Protein AF-Q7RJT9-F1 (afdb_monomer_lite)

InterPro domains:
  IPR000884 Thrombospondin type-1 (TSP1) repeat [PF00090] (70-114)
  IPR000884 Thrombospondin type-1 (TSP1) repeat [PS50092] (70-115)
  IPR000884 Thrombospondin type-1 (TSP1) repeat [SM00209] (67-115)
  IPR003067 Plasmodium circumsporozoite protein [PR01303] (55-73)
  IPR003067 Plasmodium circumsporozoite protein [PR01303] (74-91)
  IPR003067 Plasmodium circumsporozoite protein [PR01303] (99-117)
  IPR003067 Plasmodium circumsporozoite protein [PR01303] (118-137)
  IPR036383 Thrombospondin type-1 repeat superfamily [G3DSA:2.20.100.10] (46-121)
  IPR036383 Thrombospondin type-1 repeat superfamily [SSF82895] (70-114)

Organism: Plasmodium yoelii yoelii (NCBI:txid73239)

Radius of gyration: 24.34 Å; chains: 1; bounding box: 61×80×47 Å

Sequence (137 aa):
PPQQPPQQPPQQPPQQPPQQPPQQPPQQPRPQPDGNNNNNNNNGNNNEDSYVPSAEQILEFVKQISSQLTEEWSQCSVTCGSGVRVRKRKNVNKQPENLTLEDIDTEICKMDKCSSIFNIVSNSLGFVILLVLVFFN

Structure (mmCIF, N/CA/C/O backbone):
data_AF-Q7RJT9-F1
#
_entry.id   AF-Q7RJT9-F1
#
loop_
_atom_site.group_PDB
_atom_site.id
_atom_site.type_symbol
_atom_site.label_atom_id
_atom_site.label_alt_id
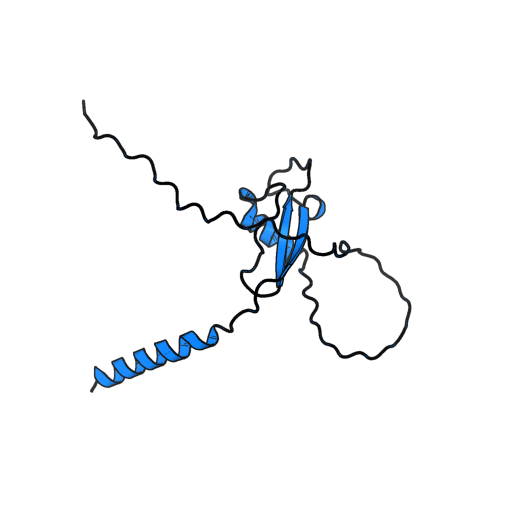_atom_site.label_comp_id
_atom_site.label_asym_id
_atom_site.label_entity_id
_atom_site.label_seq_id
_atom_site.pdbx_PDB_ins_code
_atom_site.Cartn_x
_atom_site.Cartn_y
_atom_site.Cartn_z
_atom_site.occupancy
_atom_site.B_iso_or_equiv
_atom_site.auth_seq_id
_atom_site.auth_comp_id
_atom_site.auth_asym_id
_atom_site.auth_atom_id
_atom_site.pdbx_PDB_model_num
ATOM 1 N N . PRO A 1 1 ? 10.431 45.896 24.306 1.00 40.84 1 PRO A N 1
ATOM 2 C CA . PRO A 1 1 ? 9.999 44.584 23.763 1.00 40.84 1 PRO A CA 1
ATOM 3 C C . PRO A 1 1 ? 9.540 44.733 22.300 1.00 40.84 1 PRO A C 1
ATOM 5 O O . PRO A 1 1 ? 9.265 45.854 21.885 1.00 40.84 1 PRO A O 1
ATOM 8 N N . PRO A 1 2 ? 9.567 43.643 21.523 1.00 50.50 2 PRO A N 1
ATOM 9 C CA . PRO A 1 2 ? 9.827 43.618 20.082 1.00 50.50 2 PRO A CA 1
ATOM 10 C C . PRO A 1 2 ? 8.575 43.890 19.237 1.00 50.50 2 PRO A C 1
ATOM 12 O O . PRO A 1 2 ? 7.457 43.750 19.720 1.00 50.50 2 PRO A O 1
ATOM 15 N N . GLN A 1 3 ? 8.758 44.173 17.947 1.00 42.25 3 GLN A N 1
ATOM 16 C CA . GLN A 1 3 ? 7.764 43.806 16.937 1.00 42.25 3 GLN A CA 1
ATOM 17 C C . GLN A 1 3 ? 8.440 42.834 15.971 1.00 42.25 3 GLN A C 1
ATOM 19 O O . GLN A 1 3 ? 9.263 43.226 15.148 1.00 42.25 3 GLN A O 1
ATOM 24 N N . GLN A 1 4 ? 8.168 41.539 16.154 1.00 53.06 4 GLN A N 1
ATOM 25 C CA . GLN A 1 4 ? 8.518 40.521 15.168 1.00 53.06 4 GLN A CA 1
ATOM 26 C C . GLN A 1 4 ? 7.595 40.677 13.949 1.00 53.06 4 GLN A C 1
ATOM 28 O O . GLN A 1 4 ? 6.399 40.919 14.132 1.00 53.06 4 GLN A O 1
ATOM 33 N N . PRO A 1 5 ? 8.115 40.537 12.720 1.00 55.78 5 PRO A N 1
ATOM 34 C CA . PRO A 1 5 ? 7.283 40.541 11.526 1.00 55.78 5 PRO A CA 1
ATOM 35 C C . PRO A 1 5 ? 6.344 39.319 11.507 1.00 55.78 5 PRO A C 1
ATOM 37 O O . PRO A 1 5 ? 6.685 38.270 12.065 1.00 55.78 5 PRO A O 1
ATOM 40 N N . PRO A 1 6 ? 5.162 39.438 10.876 1.00 51.16 6 PRO A N 1
ATOM 41 C CA . PRO A 1 6 ? 4.176 38.366 10.836 1.00 51.16 6 PRO A CA 1
ATOM 42 C C . PRO A 1 6 ? 4.742 37.144 10.102 1.00 51.16 6 PRO A C 1
ATOM 44 O O . PRO A 1 6 ? 5.173 37.236 8.953 1.00 51.16 6 PRO A O 1
ATOM 47 N N . GLN A 1 7 ? 4.750 35.995 10.779 1.00 46.94 7 GLN A N 1
ATOM 48 C CA . GLN A 1 7 ? 5.127 34.716 10.182 1.00 46.94 7 GLN A CA 1
ATOM 49 C C . GLN A 1 7 ? 4.046 34.288 9.182 1.00 46.94 7 GLN A C 1
ATOM 51 O O . GLN A 1 7 ? 2.859 34.277 9.508 1.00 46.94 7 GLN A O 1
ATOM 56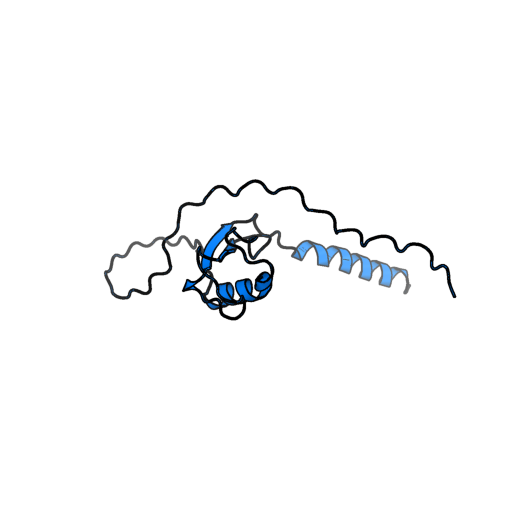 N N . GLN A 1 8 ? 4.451 33.951 7.956 1.00 47.84 8 GLN A N 1
ATOM 57 C CA . GLN A 1 8 ? 3.548 33.379 6.960 1.00 47.84 8 GLN A CA 1
ATOM 58 C C . GLN A 1 8 ? 3.088 31.980 7.409 1.00 47.84 8 GLN A C 1
ATOM 60 O O . GLN A 1 8 ? 3.904 31.217 7.933 1.00 47.84 8 GLN A O 1
ATOM 65 N N . PRO A 1 9 ? 1.809 31.618 7.207 1.00 45.69 9 PRO A N 1
ATOM 66 C CA . PRO A 1 9 ? 1.327 30.281 7.520 1.00 45.69 9 PRO A CA 1
ATOM 67 C C . PRO A 1 9 ? 2.024 29.233 6.632 1.00 45.69 9 PRO A C 1
ATOM 69 O O . PRO A 1 9 ? 2.336 29.523 5.473 1.00 45.69 9 PRO A O 1
ATOM 72 N N . PRO A 1 10 ? 2.274 28.018 7.151 1.00 41.88 10 PRO A N 1
ATOM 73 C CA . PRO A 1 10 ? 2.915 26.955 6.387 1.00 41.88 10 PRO A CA 1
ATOM 74 C C . PRO A 1 10 ? 2.071 26.615 5.153 1.00 41.88 10 PRO A C 1
ATOM 76 O O . PRO A 1 10 ? 0.886 26.302 5.261 1.00 41.88 10 PRO A O 1
ATOM 79 N N . GLN A 1 11 ? 2.685 26.706 3.972 1.00 43.00 11 GLN A N 1
ATOM 80 C CA . GLN A 1 11 ? 2.046 26.335 2.714 1.00 43.00 11 GLN A CA 1
ATOM 81 C C . GLN A 1 11 ? 1.746 24.833 2.735 1.00 43.00 11 GLN A C 1
ATOM 83 O O . GLN A 1 11 ? 2.646 24.016 2.935 1.00 43.00 11 GLN A O 1
ATOM 88 N N . GLN A 1 12 ? 0.476 24.467 2.560 1.00 41.56 12 GLN A N 1
ATOM 89 C CA . GLN A 1 12 ? 0.091 23.068 2.410 1.00 41.56 12 GLN A CA 1
ATOM 90 C C . GLN A 1 12 ? 0.682 22.513 1.103 1.00 41.56 12 GLN A C 1
ATOM 92 O O . GLN A 1 12 ? 0.640 23.207 0.082 1.00 41.56 12 GLN A O 1
ATOM 97 N N . PRO A 1 13 ? 1.230 21.284 1.107 1.00 40.41 13 PRO A N 1
ATOM 98 C CA . PRO A 1 13 ? 1.717 20.657 -0.111 1.00 40.41 13 PRO A CA 1
ATOM 99 C C . PRO A 1 13 ? 0.579 20.521 -1.139 1.00 40.41 13 PRO A C 1
ATOM 101 O O . PRO A 1 13 ? -0.584 20.375 -0.750 1.00 40.41 13 PRO A O 1
ATOM 104 N N . PRO A 1 14 ? 0.891 20.593 -2.446 1.00 39.38 14 PRO A N 1
ATOM 105 C CA . PRO A 1 14 ? -0.113 20.588 -3.500 1.00 39.38 14 PRO A CA 1
ATOM 106 C C . PRO A 1 14 ? -0.986 19.335 -3.401 1.00 39.38 14 PRO A C 1
ATOM 108 O O . PRO A 1 14 ? -0.491 18.208 -3.449 1.00 39.38 14 PRO A O 1
ATOM 111 N N . GLN A 1 15 ? -2.293 19.547 -3.244 1.00 40.84 15 GLN A N 1
ATOM 112 C CA . GLN A 1 15 ? -3.284 18.479 -3.238 1.00 40.84 15 GLN A CA 1
ATOM 113 C C . GLN A 1 15 ? -3.281 17.811 -4.617 1.00 40.84 15 GLN A C 1
ATOM 115 O O . GLN A 1 15 ? -3.438 18.481 -5.639 1.00 40.84 15 GLN A O 1
ATOM 120 N N . GLN A 1 16 ? -3.053 16.496 -4.652 1.00 42.44 16 GLN A N 1
ATOM 121 C CA . GLN A 1 16 ? -3.143 15.724 -5.888 1.00 42.44 16 GLN A CA 1
ATOM 122 C C . GLN A 1 16 ? -4.577 15.792 -6.447 1.00 42.44 16 GLN A C 1
ATOM 124 O O . GLN A 1 16 ? -5.526 15.883 -5.663 1.00 42.44 16 GLN A O 1
ATOM 129 N N . PRO A 1 17 ? -4.759 15.748 -7.783 1.00 36.06 17 PRO A N 1
ATOM 130 C CA . PRO A 1 17 ? -6.083 15.789 -8.395 1.00 36.06 17 PRO A CA 1
ATOM 131 C C . PRO A 1 17 ? -6.988 14.677 -7.842 1.00 36.06 17 PRO A C 1
ATOM 133 O O . PRO A 1 17 ? -6.481 13.589 -7.549 1.00 36.06 17 PRO A O 1
ATOM 136 N N . PRO A 1 18 ? -8.312 14.902 -7.742 1.00 37.81 18 PRO A N 1
ATOM 137 C CA . PRO A 1 18 ? -9.239 13.867 -7.310 1.00 37.81 18 PRO A CA 1
ATOM 138 C C . PRO A 1 18 ? -9.148 12.674 -8.267 1.00 37.81 18 PRO A C 1
ATOM 140 O O . PRO A 1 18 ? -9.504 12.775 -9.442 1.00 37.81 18 PRO A O 1
ATOM 143 N N . GLN A 1 19 ? -8.632 11.548 -7.775 1.00 41.56 19 GLN A N 1
ATOM 144 C CA . GLN A 1 19 ? -8.628 10.296 -8.522 1.00 41.56 19 GLN A CA 1
ATOM 145 C C . GLN A 1 19 ? -10.073 9.794 -8.626 1.00 41.56 19 GLN A C 1
ATOM 147 O O . GLN A 1 19 ? -10.828 9.842 -7.655 1.00 41.56 19 GLN A O 1
ATOM 152 N N . GLN A 1 20 ? -10.475 9.359 -9.822 1.00 38.69 20 GLN A N 1
ATOM 153 C CA . GLN A 1 20 ? -11.818 8.836 -10.073 1.00 38.69 20 GLN A CA 1
ATOM 154 C C . GLN A 1 20 ? -12.140 7.680 -9.107 1.00 38.69 20 GLN A C 1
ATOM 156 O O . GLN A 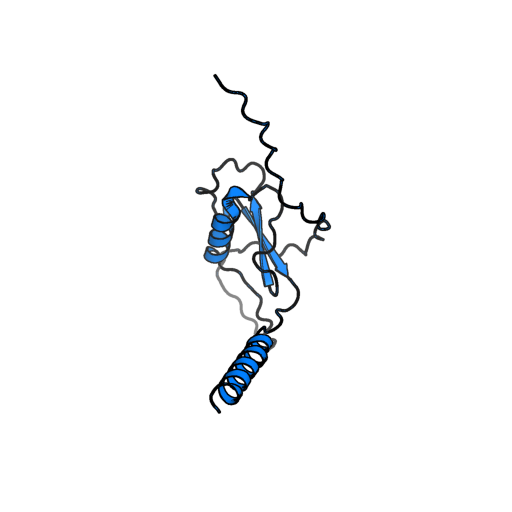1 20 ? -11.244 6.886 -8.805 1.00 38.69 20 GLN A O 1
ATOM 161 N N . PRO A 1 21 ? -13.397 7.546 -8.637 1.00 39.62 21 PRO A N 1
ATOM 162 C CA . PRO A 1 21 ? -13.786 6.438 -7.773 1.00 39.62 21 PRO A CA 1
ATOM 163 C C . PRO A 1 21 ? -13.466 5.112 -8.482 1.00 39.62 21 PRO A C 1
ATOM 165 O O . PRO A 1 21 ? -13.902 4.917 -9.622 1.00 39.62 21 PRO A O 1
ATOM 168 N N . PRO A 1 22 ? -12.696 4.203 -7.858 1.00 45.91 22 PRO A N 1
ATOM 169 C CA . PRO A 1 22 ? -12.321 2.957 -8.503 1.00 45.91 22 PRO A CA 1
ATOM 170 C C . PRO A 1 22 ? -13.569 2.132 -8.818 1.00 45.91 22 PRO A C 1
ATOM 172 O O . PRO A 1 22 ? -14.367 1.845 -7.925 1.00 45.91 22 PRO A O 1
ATOM 175 N N . GLN A 1 23 ? -13.726 1.724 -10.078 1.00 40.81 23 GLN A N 1
ATOM 176 C CA . GLN A 1 23 ? -14.704 0.703 -10.448 1.00 40.81 23 GLN A CA 1
ATOM 177 C C . GLN A 1 23 ? -14.444 -0.545 -9.591 1.00 40.81 23 GLN A C 1
ATOM 179 O O . GLN A 1 23 ? -13.297 -0.978 -9.461 1.00 40.81 23 GLN A O 1
ATOM 184 N N . GLN A 1 24 ? -15.487 -1.077 -8.948 1.00 40.16 24 GLN A N 1
ATOM 185 C CA . GLN A 1 24 ? -15.382 -2.272 -8.110 1.00 40.16 24 GLN A CA 1
ATOM 186 C C . GLN A 1 24 ? -14.966 -3.469 -8.980 1.00 40.16 24 GLN A C 1
ATOM 188 O O . GLN A 1 24 ? -15.709 -3.814 -9.903 1.00 40.16 24 GLN A O 1
ATOM 193 N N . PRO A 1 25 ? -13.817 -4.119 -8.718 1.00 45.09 25 PRO A N 1
ATOM 194 C CA . PRO A 1 25 ? -13.510 -5.401 -9.331 1.00 45.09 25 PRO A CA 1
ATOM 195 C C . PRO A 1 25 ? -14.486 -6.470 -8.809 1.00 45.09 25 PRO A C 1
ATOM 197 O O . PRO A 1 25 ? -15.040 -6.318 -7.715 1.00 45.09 25 PRO A O 1
ATOM 200 N N . PRO A 1 26 ? -14.701 -7.570 -9.551 1.00 40.94 26 PRO A N 1
ATOM 201 C CA . PRO A 1 26 ? -15.452 -8.712 -9.043 1.00 40.94 26 PRO A CA 1
ATOM 202 C C . PRO A 1 26 ? -14.849 -9.163 -7.708 1.00 40.94 26 PRO A C 1
ATOM 204 O O . PRO A 1 26 ? -13.643 -9.390 -7.630 1.00 40.94 26 PRO A O 1
ATOM 207 N N . GLN A 1 27 ? -15.675 -9.274 -6.663 1.00 39.66 27 GLN A N 1
ATOM 208 C CA . GLN A 1 27 ? -15.235 -9.744 -5.349 1.00 39.66 27 GLN A CA 1
ATOM 209 C C . GLN A 1 27 ? -14.605 -11.133 -5.501 1.00 39.66 27 GLN A C 1
ATOM 211 O O . GLN A 1 27 ? -15.314 -12.106 -5.759 1.00 39.66 27 GLN A O 1
ATOM 216 N N . GLN A 1 28 ? -13.281 -11.237 -5.366 1.00 48.53 28 GLN A N 1
ATOM 217 C CA . GLN A 1 28 ? -12.645 -12.541 -5.221 1.00 48.53 28 GLN A CA 1
ATOM 218 C C . GLN A 1 28 ? -12.872 -13.061 -3.793 1.00 48.53 28 GLN A C 1
ATOM 220 O O . GLN A 1 28 ? -12.903 -12.263 -2.849 1.00 48.53 28 GLN A O 1
ATOM 225 N N . PRO A 1 29 ? -13.078 -14.378 -3.617 1.00 41.94 29 PRO A N 1
ATOM 226 C CA . PRO A 1 29 ? -13.396 -14.955 -2.319 1.00 41.94 29 PRO A CA 1
ATOM 227 C C . PRO A 1 29 ? -12.289 -14.665 -1.301 1.00 41.94 29 PRO A C 1
ATOM 229 O O . PRO A 1 29 ? -11.104 -14.720 -1.624 1.00 41.94 29 PRO A O 1
ATOM 232 N N . ARG A 1 30 ? -12.689 -14.374 -0.057 1.00 49.41 30 ARG A N 1
ATOM 233 C CA . ARG A 1 30 ? -11.787 -14.315 1.104 1.00 49.41 30 ARG A CA 1
ATOM 234 C C . ARG A 1 30 ? -10.889 -15.564 1.145 1.00 49.41 30 ARG A C 1
ATOM 236 O O . ARG A 1 30 ? -11.382 -16.633 0.786 1.00 49.41 30 ARG A O 1
ATOM 243 N N . PRO A 1 31 ? -9.638 -15.476 1.640 1.00 46.03 31 PRO A N 1
ATOM 244 C CA . PRO A 1 31 ? -8.821 -16.662 1.868 1.00 46.03 31 PRO A CA 1
ATOM 245 C C . PRO A 1 31 ? -9.546 -17.567 2.872 1.00 46.03 31 PRO A C 1
ATOM 247 O 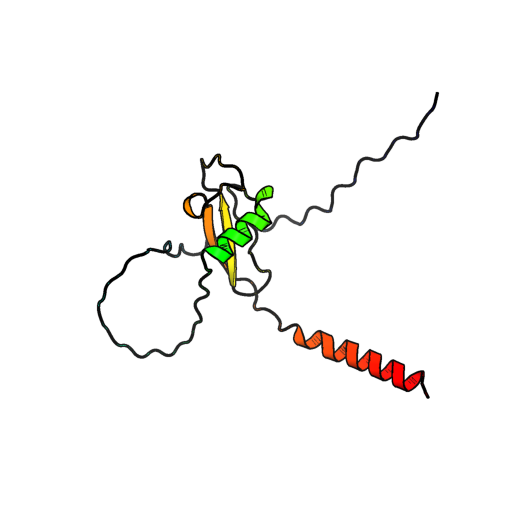O . PRO A 1 31 ? -9.681 -17.222 4.046 1.00 46.03 31 PRO A O 1
ATOM 250 N N . GLN A 1 32 ? -10.082 -18.686 2.392 1.00 39.50 32 GLN A N 1
ATOM 251 C CA . GLN A 1 32 ? -10.650 -19.743 3.219 1.00 39.50 32 GLN A CA 1
ATOM 252 C C . GLN A 1 32 ? -9.527 -20.708 3.600 1.00 39.50 32 GLN A C 1
ATOM 254 O O . GLN A 1 32 ? -8.837 -21.201 2.705 1.00 39.50 32 GLN A O 1
ATOM 259 N N . PRO A 1 33 ? -9.312 -20.987 4.895 1.00 61.78 33 PRO A N 1
ATOM 260 C CA . PRO A 1 33 ? -8.443 -22.069 5.302 1.00 61.78 33 PRO A CA 1
ATOM 261 C C . PRO A 1 33 ? -9.280 -23.347 5.311 1.00 61.78 33 PRO A C 1
ATOM 263 O O . PRO A 1 33 ? -9.850 -23.679 6.340 1.00 61.78 33 PRO A O 1
ATOM 266 N N . ASP A 1 34 ? -9.380 -24.061 4.191 1.00 42.25 34 ASP A N 1
ATOM 267 C CA . ASP A 1 34 ? -10.053 -25.363 4.191 1.00 42.25 34 ASP A CA 1
ATOM 268 C C . ASP A 1 34 ? -9.282 -26.407 3.387 1.00 42.25 34 ASP A C 1
ATOM 270 O O . ASP A 1 34 ? -8.995 -26.262 2.198 1.00 42.25 34 ASP A O 1
ATOM 274 N N . GLY A 1 35 ? -8.919 -27.472 4.099 1.00 46.50 35 GLY A N 1
ATOM 275 C CA . GLY A 1 35 ? -8.318 -28.667 3.546 1.00 46.50 35 GLY A CA 1
ATOM 276 C C . GLY A 1 35 ? -9.330 -29.629 2.920 1.00 46.50 35 GLY A C 1
ATOM 277 O O . GLY A 1 35 ? -10.529 -29.586 3.173 1.00 46.50 35 GLY A O 1
ATOM 278 N N . ASN A 1 36 ? -8.736 -30.596 2.218 1.00 43.88 36 ASN A N 1
ATOM 279 C CA . ASN A 1 36 ? -9.248 -31.912 1.824 1.00 43.88 36 ASN A CA 1
ATOM 280 C C . ASN A 1 36 ? -9.957 -32.049 0.452 1.00 43.88 36 ASN A C 1
ATOM 282 O O . ASN A 1 36 ? -11.155 -31.849 0.306 1.00 43.88 36 ASN A O 1
ATOM 286 N N . ASN A 1 37 ? -9.142 -32.499 -0.515 1.00 60.88 37 ASN A N 1
ATOM 287 C CA . ASN A 1 37 ? -9.346 -33.528 -1.547 1.00 60.88 37 ASN A CA 1
ATOM 288 C C . ASN A 1 37 ? -10.678 -33.624 -2.314 1.00 60.88 37 ASN A C 1
ATOM 290 O O . ASN A 1 37 ? -11.675 -34.110 -1.791 1.00 60.88 37 ASN A O 1
ATOM 294 N N . ASN A 1 38 ? -10.594 -33.419 -3.637 1.00 48.84 38 ASN A N 1
ATOM 295 C CA . ASN A 1 38 ? -10.955 -34.450 -4.620 1.00 48.84 38 ASN A CA 1
ATOM 296 C C . ASN A 1 38 ? -10.327 -34.173 -5.999 1.00 48.84 38 ASN A C 1
ATOM 298 O O . ASN A 1 38 ? -10.312 -33.047 -6.488 1.00 48.84 38 ASN A O 1
ATOM 302 N N . ASN A 1 39 ? -9.800 -35.244 -6.598 1.00 66.75 39 ASN A N 1
ATOM 303 C CA . ASN A 1 39 ? -9.127 -35.293 -7.895 1.00 66.75 39 ASN A CA 1
ATOM 304 C C . ASN A 1 39 ? -10.028 -34.849 -9.054 1.00 66.75 39 ASN A C 1
ATOM 306 O O . ASN A 1 39 ? -11.148 -35.337 -9.174 1.00 66.75 39 ASN A O 1
ATOM 310 N N . ASN A 1 40 ? -9.464 -34.073 -9.983 1.00 50.81 40 ASN A N 1
ATOM 311 C CA . ASN A 1 40 ? -9.610 -34.333 -11.416 1.00 50.81 40 ASN A CA 1
ATOM 312 C C . ASN A 1 40 ? -8.464 -33.679 -12.199 1.00 50.81 40 ASN A C 1
ATOM 314 O O . ASN A 1 40 ? -8.294 -32.463 -12.199 1.00 50.81 40 ASN A O 1
ATOM 318 N N . ASN A 1 41 ? -7.687 -34.530 -12.870 1.00 64.56 41 ASN A N 1
ATOM 319 C CA . ASN A 1 41 ? -6.667 -34.148 -13.837 1.00 64.56 41 ASN A CA 1
ATOM 320 C C . ASN A 1 41 ? -7.311 -33.420 -15.017 1.00 64.56 41 ASN A C 1
ATOM 322 O O . ASN A 1 41 ? -8.137 -34.006 -15.711 1.00 64.56 41 ASN A O 1
ATOM 326 N N . ASN A 1 42 ? -6.843 -32.207 -15.297 1.00 52.62 42 ASN A N 1
ATOM 327 C CA . ASN A 1 42 ? -6.803 -31.662 -16.647 1.00 52.62 42 ASN A CA 1
ATOM 328 C C . ASN A 1 42 ? -5.529 -30.827 -16.799 1.00 52.62 42 ASN A C 1
ATOM 330 O O . ASN A 1 42 ? -5.351 -29.805 -16.140 1.00 52.62 42 ASN A O 1
ATOM 334 N N . ASN A 1 43 ? -4.639 -31.307 -17.667 1.00 66.69 43 A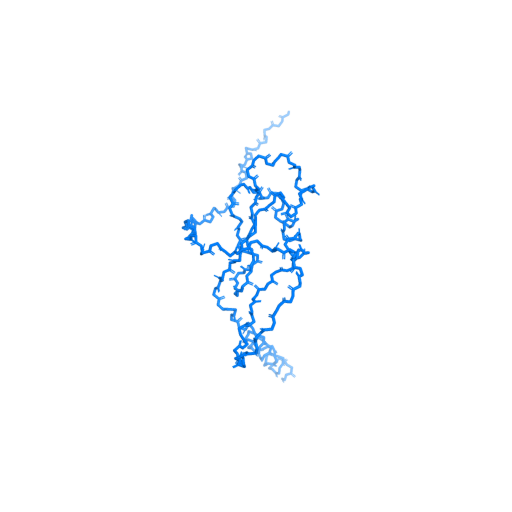SN A N 1
ATOM 335 C CA . ASN A 1 43 ? -3.427 -30.619 -18.088 1.00 66.69 43 ASN A CA 1
ATOM 336 C C . ASN A 1 43 ? -3.794 -29.299 -18.775 1.00 66.69 43 ASN A C 1
ATOM 338 O O . ASN A 1 43 ? -4.297 -29.295 -19.898 1.00 66.69 43 ASN A O 1
ATOM 342 N N . GLY A 1 44 ? -3.493 -28.189 -18.108 1.00 43.69 44 GLY A N 1
ATOM 343 C CA . GLY A 1 44 ? -3.534 -26.844 -18.664 1.00 43.69 44 GLY A CA 1
ATOM 344 C C . GLY A 1 44 ? -2.338 -26.062 -18.144 1.00 43.69 44 GLY A C 1
ATOM 345 O O . GLY A 1 44 ? -2.428 -25.413 -17.109 1.00 43.69 44 GLY A O 1
ATOM 346 N N . ASN A 1 45 ? -1.211 -26.135 -18.853 1.00 60.62 45 ASN A N 1
ATOM 347 C CA . ASN A 1 45 ? -0.034 -25.316 -18.568 1.00 60.62 45 ASN A CA 1
ATOM 348 C C . ASN A 1 45 ? -0.278 -23.890 -19.082 1.00 60.62 45 ASN A C 1
ATOM 350 O O . ASN A 1 45 ? 0.259 -23.500 -20.115 1.00 60.62 45 ASN A O 1
ATOM 354 N N . ASN A 1 46 ? -1.105 -23.128 -18.373 1.00 54.69 46 ASN A N 1
ATOM 355 C CA . ASN A 1 46 ? -1.146 -21.676 -18.484 1.00 54.69 46 ASN A CA 1
ATOM 356 C C . ASN A 1 46 ? -0.626 -21.139 -17.155 1.00 54.69 46 ASN A C 1
ATOM 358 O O . ASN A 1 46 ? -1.367 -21.089 -16.176 1.00 54.69 46 ASN A O 1
ATOM 362 N N . ASN A 1 47 ? 0.659 -20.787 -17.120 1.00 59.81 47 ASN A N 1
ATOM 363 C CA . ASN A 1 47 ? 1.282 -20.104 -15.990 1.00 59.81 47 ASN A CA 1
ATOM 364 C C . ASN A 1 47 ? 0.756 -18.660 -15.946 1.00 59.81 47 ASN A C 1
ATOM 366 O O . ASN A 1 47 ? 1.462 -17.708 -16.270 1.00 59.81 47 ASN A O 1
ATOM 370 N N . GLU A 1 48 ? -0.524 -18.499 -15.622 1.00 57.59 48 GLU A N 1
ATOM 371 C CA . GLU A 1 48 ? -1.010 -17.270 -15.022 1.00 57.59 48 GLU A CA 1
ATOM 372 C C . GLU A 1 48 ? -0.517 -17.339 -13.580 1.00 57.59 48 GLU A C 1
ATOM 374 O O . GLU A 1 48 ? -1.132 -18.001 -12.743 1.00 57.59 48 GLU A O 1
ATOM 379 N N . ASP A 1 49 ? 0.647 -16.744 -13.309 1.00 59.31 49 ASP A N 1
ATOM 380 C CA . ASP A 1 49 ? 1.088 -16.500 -11.939 1.00 59.31 49 ASP A CA 1
ATOM 381 C C . ASP A 1 49 ? 0.017 -15.622 -11.287 1.00 59.31 49 ASP A C 1
ATOM 383 O O . ASP A 1 49 ? 0.015 -14.393 -11.396 1.00 59.31 49 ASP A O 1
ATOM 387 N N . SER A 1 50 ? -0.973 -16.274 -10.682 1.00 77.25 50 SER A N 1
ATOM 388 C CA . SER A 1 50 ? -2.025 -15.613 -9.938 1.00 77.25 50 SER A CA 1
ATOM 389 C C . SER A 1 50 ? -1.326 -14.924 -8.781 1.00 77.25 50 SER A C 1
ATOM 391 O O . SER A 1 50 ? -0.862 -15.578 -7.851 1.00 77.25 50 SER A O 1
ATOM 393 N N . TYR A 1 51 ? -1.184 -13.604 -8.866 1.00 82.25 51 TYR A N 1
ATOM 394 C CA . TYR A 1 51 ? -0.619 -12.814 -7.785 1.00 82.25 51 TYR A CA 1
ATOM 395 C C . TYR A 1 51 ? -1.476 -13.025 -6.533 1.00 82.25 51 TYR A C 1
ATOM 397 O O . TYR A 1 51 ? -2.632 -12.602 -6.488 1.00 82.25 51 TYR A O 1
ATOM 405 N N . VAL A 1 52 ? -0.913 -13.708 -5.537 1.00 86.44 52 VAL A N 1
ATOM 406 C CA . VAL A 1 52 ? -1.541 -13.937 -4.236 1.00 86.44 52 VAL A CA 1
ATOM 407 C C . VAL A 1 52 ? -0.679 -13.245 -3.180 1.00 86.44 52 VAL A C 1
ATOM 409 O O . VAL A 1 52 ? 0.446 -13.688 -2.942 1.00 86.44 52 VAL A O 1
ATOM 412 N N . PRO A 1 53 ? -1.158 -12.152 -2.562 1.00 86.62 53 PRO A N 1
ATOM 413 C CA . PRO A 1 53 ? -0.432 -11.482 -1.489 1.00 86.62 53 PRO A CA 1
ATOM 414 C C . PRO A 1 53 ? -0.413 -12.353 -0.228 1.00 86.62 53 PRO A C 1
ATOM 416 O O . PRO A 1 53 ? -1.435 -12.935 0.147 1.00 86.62 53 PRO A O 1
ATOM 419 N N . SER A 1 54 ? 0.731 -12.423 0.454 1.00 90.62 54 SER A N 1
ATOM 420 C CA . SER A 1 54 ? 0.817 -13.107 1.748 1.00 90.62 54 SER A CA 1
ATOM 421 C C . SER A 1 54 ? 0.212 -12.252 2.869 1.00 90.62 54 SER A C 1
ATOM 423 O O . SER A 1 54 ? 0.144 -11.021 2.782 1.00 90.62 54 SER A O 1
ATOM 425 N N . ALA A 1 55 ? -0.219 -12.897 3.954 1.00 89.31 55 ALA A N 1
ATOM 426 C CA . ALA A 1 55 ? -0.784 -12.218 5.119 1.00 89.31 55 ALA A CA 1
ATOM 427 C C . ALA A 1 55 ? 0.208 -11.220 5.746 1.00 89.31 55 ALA A C 1
ATOM 429 O O . ALA A 1 55 ? -0.173 -10.127 6.165 1.00 89.31 55 ALA A O 1
ATOM 430 N N . GLU A 1 56 ? 1.493 -11.569 5.751 1.00 89.56 56 GLU A N 1
ATOM 431 C CA . GLU A 1 56 ? 2.581 -10.736 6.261 1.00 89.56 56 GLU A CA 1
ATOM 432 C C . GLU A 1 56 ? 2.767 -9.484 5.402 1.00 89.56 56 GLU A C 1
ATOM 434 O O . GLU A 1 56 ? 2.913 -8.392 5.946 1.00 89.56 56 GLU A O 1
ATOM 439 N N . GLN A 1 57 ? 2.701 -9.619 4.072 1.00 89.06 57 GLN A N 1
ATOM 440 C CA . GLN A 1 57 ? 2.801 -8.484 3.149 1.00 89.06 57 GLN A CA 1
ATOM 441 C C . GLN A 1 57 ? 1.652 -7.491 3.351 1.00 89.06 57 GLN A C 1
ATOM 443 O O . GLN A 1 57 ? 1.867 -6.279 3.343 1.00 89.06 57 GLN A O 1
ATOM 448 N N . ILE A 1 58 ? 0.439 -8.001 3.572 1.00 90.69 58 ILE A N 1
ATOM 449 C CA . ILE A 1 58 ? -0.741 -7.177 3.848 1.00 90.69 58 ILE A CA 1
ATOM 450 C C . ILE A 1 58 ? -0.574 -6.436 5.178 1.00 90.69 58 ILE A C 1
ATOM 452 O O . ILE A 1 58 ? -0.793 -5.227 5.239 1.00 90.69 58 ILE A O 1
ATOM 456 N N . LEU A 1 59 ? -0.159 -7.138 6.238 1.00 89.44 59 LEU A N 1
ATOM 457 C CA . LEU A 1 59 ? 0.053 -6.529 7.553 1.00 89.44 59 LEU A CA 1
ATOM 458 C C . LEU A 1 59 ? 1.167 -5.480 7.535 1.00 89.44 59 LEU A C 1
ATOM 460 O O . LEU A 1 59 ? 1.034 -4.443 8.182 1.00 89.44 59 LEU A O 1
ATOM 464 N N . GLU A 1 60 ? 2.245 -5.719 6.795 1.00 91.19 60 GLU A N 1
ATOM 465 C CA . GLU A 1 60 ? 3.331 -4.749 6.667 1.00 91.19 60 GLU A CA 1
ATOM 466 C C . GLU A 1 60 ? 2.864 -3.485 5.941 1.00 91.19 60 GLU A C 1
ATOM 468 O O . GLU A 1 60 ? 3.099 -2.370 6.410 1.00 91.19 60 GLU A O 1
ATOM 473 N N . PHE A 1 61 ? 2.102 -3.648 4.857 1.00 92.00 61 PHE A N 1
ATOM 474 C CA . PHE A 1 61 ? 1.506 -2.517 4.153 1.00 92.00 61 PHE A CA 1
ATOM 475 C C . PHE A 1 61 ? 0.553 -1.719 5.055 1.00 92.00 61 PHE A C 1
ATOM 477 O O . PHE A 1 61 ? 0.626 -0.492 5.104 1.00 92.00 61 PHE A O 1
ATOM 484 N N . VAL A 1 62 ? -0.284 -2.402 5.841 1.00 91.81 62 VAL A N 1
ATOM 485 C CA . VAL A 1 62 ? -1.186 -1.782 6.828 1.00 91.81 62 VAL A CA 1
ATOM 486 C C . VAL A 1 62 ? -0.416 -0.978 7.870 1.00 91.81 62 VAL A C 1
ATOM 488 O O . VAL A 1 62 ? -0.810 0.146 8.177 1.00 91.81 62 VAL A O 1
ATOM 491 N N . LYS A 1 63 ? 0.697 -1.509 8.390 1.00 90.50 63 LYS A N 1
ATOM 492 C CA . LYS A 1 63 ? 1.569 -0.772 9.318 1.00 90.50 63 LYS A CA 1
ATOM 493 C C . LYS A 1 63 ? 2.157 0.472 8.659 1.00 90.50 63 LYS A C 1
ATOM 495 O O . LYS A 1 63 ? 2.145 1.542 9.271 1.00 90.50 63 LYS A O 1
ATOM 500 N N . GLN A 1 64 ? 2.616 0.350 7.413 1.00 91.56 64 GLN A N 1
ATOM 501 C CA . GLN A 1 64 ? 3.200 1.453 6.653 1.00 91.56 64 GLN A CA 1
ATOM 502 C C . GLN A 1 64 ? 2.209 2.607 6.447 1.00 91.56 64 GLN A C 1
ATOM 504 O O . GLN A 1 64 ? 2.592 3.770 6.572 1.00 91.56 64 GLN A O 1
ATOM 509 N N . ILE A 1 65 ? 0.939 2.307 6.162 1.00 91.25 65 ILE A N 1
ATOM 510 C CA . ILE A 1 65 ? -0.095 3.329 5.926 1.00 91.25 65 ILE A CA 1
ATOM 511 C C . ILE A 1 65 ? -0.993 3.584 7.138 1.00 91.25 65 ILE A C 1
ATOM 513 O O . ILE A 1 65 ? -2.029 4.229 7.014 1.00 91.25 65 ILE A O 1
ATOM 517 N N . SER A 1 66 ? -0.609 3.090 8.311 1.00 89.25 66 SER A N 1
ATOM 518 C CA . SER A 1 66 ? -1.437 3.048 9.518 1.00 89.25 66 SER A CA 1
ATOM 519 C C . SER A 1 66 ? -2.029 4.401 9.942 1.00 89.25 66 SER A C 1
ATOM 521 O O . SER A 1 66 ? -3.163 4.456 10.413 1.00 89.25 66 SER A O 1
ATOM 523 N N . SER A 1 67 ? -1.311 5.505 9.713 1.00 87.25 67 SER A N 1
ATOM 524 C CA . SER A 1 67 ? -1.780 6.875 9.975 1.00 87.25 67 SER A CA 1
ATOM 525 C C . SER A 1 67 ? -2.800 7.404 8.959 1.00 87.25 67 SER A C 1
ATOM 527 O O . SER A 1 67 ? -3.511 8.363 9.247 1.00 87.25 67 SER A O 1
ATOM 529 N N . GLN A 1 68 ? -2.867 6.794 7.776 1.00 87.88 68 GLN A N 1
ATOM 530 C CA . GLN A 1 68 ? -3.725 7.173 6.648 1.00 87.88 68 GLN A CA 1
ATOM 531 C C . GLN A 1 68 ? -4.824 6.130 6.382 1.00 87.88 68 GLN A C 1
ATOM 533 O O . GLN A 1 68 ? -5.584 6.261 5.426 1.00 87.88 68 GLN A O 1
ATOM 538 N N . LEU A 1 69 ? -4.910 5.084 7.208 1.00 90.19 69 LEU A N 1
ATOM 539 C CA . LEU A 1 69 ? -5.854 3.992 7.029 1.00 90.19 69 LEU A CA 1
ATOM 540 C C . LEU A 1 69 ? -7.249 4.384 7.530 1.00 90.19 69 LEU A C 1
ATOM 542 O O . LEU A 1 69 ? -7.474 4.565 8.728 1.00 90.19 69 LEU A O 1
ATOM 546 N N . THR A 1 70 ? -8.200 4.469 6.605 1.00 89.62 70 THR A N 1
ATOM 547 C CA . THR A 1 70 ? -9.594 4.851 6.868 1.00 89.62 70 THR A CA 1
ATOM 548 C C . THR A 1 70 ? -10.560 3.750 6.423 1.00 89.62 70 THR A C 1
ATOM 550 O O . THR A 1 70 ? -10.143 2.661 6.031 1.00 89.62 70 THR A O 1
ATOM 553 N N . GLU A 1 71 ? -11.869 4.007 6.506 1.00 90.50 71 GLU A N 1
ATOM 554 C CA . GLU A 1 71 ? -12.907 3.127 5.944 1.00 90.50 71 GLU A CA 1
ATOM 555 C C . GLU A 1 71 ? -12.945 3.154 4.401 1.00 90.50 71 GLU A C 1
ATOM 557 O O . GLU A 1 71 ? -13.651 2.352 3.781 1.00 90.50 71 GLU A O 1
ATOM 562 N N . GLU A 1 72 ? -12.191 4.060 3.773 1.00 92.50 72 GLU A N 1
ATOM 563 C CA . GLU A 1 72 ? -11.998 4.110 2.326 1.00 92.50 72 GLU A CA 1
ATOM 564 C C . GLU A 1 72 ? -10.808 3.246 1.899 1.00 92.50 72 GLU A C 1
ATOM 566 O O . GLU A 1 72 ? -9.894 2.967 2.674 1.00 92.50 72 GLU A O 1
ATOM 571 N N . TRP A 1 73 ? -10.829 2.796 0.643 1.00 92.94 73 TRP A N 1
ATOM 572 C CA . TRP A 1 73 ? -9.727 2.022 0.080 1.00 92.94 73 TRP A CA 1
ATOM 573 C C . TRP A 1 73 ? -8.450 2.854 -0.001 1.00 92.94 73 TRP A C 1
ATOM 575 O O . TRP A 1 73 ? -8.451 3.953 -0.554 1.00 92.94 73 TRP A O 1
ATOM 585 N N . SER A 1 74 ? -7.349 2.283 0.484 1.00 94.19 74 SER A N 1
ATOM 586 C CA . SER A 1 74 ? -6.017 2.838 0.291 1.00 94.19 74 SER A CA 1
ATOM 587 C C . SER A 1 74 ? -5.641 2.891 -1.190 1.00 94.19 74 SER A C 1
ATOM 589 O O . SER A 1 74 ? -6.221 2.212 -2.046 1.00 94.19 74 SER A O 1
ATOM 591 N N . GLN A 1 75 ? -4.571 3.628 -1.481 1.00 94.56 75 GLN A N 1
ATOM 592 C CA . GLN A 1 75 ? -3.845 3.447 -2.734 1.00 94.56 75 GLN A CA 1
ATOM 593 C C . GLN A 1 75 ? -3.334 2.004 -2.855 1.00 94.56 75 GLN A C 1
ATOM 595 O O . GLN A 1 75 ? -3.198 1.287 -1.857 1.00 94.56 75 GLN A O 1
ATOM 600 N N . CYS A 1 76 ? -3.069 1.581 -4.090 1.00 94.81 76 CYS A N 1
ATOM 601 C CA . CYS A 1 76 ? -2.452 0.289 -4.352 1.00 94.81 76 CYS A CA 1
ATOM 602 C C . CYS A 1 76 ? -1.048 0.247 -3.729 1.00 94.81 76 CYS A C 1
ATOM 604 O O . CYS A 1 76 ? -0.314 1.233 -3.793 1.00 94.81 76 CYS A O 1
ATOM 606 N N . SER A 1 77 ? -0.658 -0.893 -3.156 1.00 94.00 77 SER A N 1
ATOM 607 C CA . SER A 1 77 ? 0.663 -1.097 -2.542 1.00 94.00 77 SER A CA 1
ATOM 608 C C . SER A 1 77 ? 1.821 -0.959 -3.536 1.00 94.00 77 SER A C 1
ATOM 610 O O . SER A 1 77 ? 2.976 -0.848 -3.133 1.00 94.00 77 SER A O 1
ATOM 612 N N . VAL A 1 78 ? 1.517 -0.984 -4.835 1.00 91.50 78 VAL A N 1
ATOM 613 C CA . VAL A 1 78 ? 2.457 -0.818 -5.942 1.00 91.50 78 VAL A CA 1
ATOM 614 C C . VAL A 1 78 ? 1.954 0.250 -6.905 1.00 91.50 78 VAL A C 1
ATOM 616 O O . VAL A 1 78 ? 0.757 0.506 -7.018 1.00 91.50 78 VAL A O 1
ATOM 619 N N . THR A 1 79 ? 2.876 0.845 -7.653 1.00 91.56 79 THR A N 1
ATOM 620 C CA . THR A 1 79 ? 2.569 1.807 -8.721 1.00 91.56 79 THR A CA 1
ATOM 621 C C . THR A 1 79 ? 2.493 1.152 -10.103 1.00 91.56 79 THR A C 1
ATOM 623 O O . THR A 1 79 ? 2.018 1.776 -11.047 1.00 91.56 79 THR A O 1
ATOM 626 N N . CYS A 1 80 ? 2.939 -0.102 -10.229 1.00 90.25 80 CYS A N 1
ATOM 627 C CA . CYS A 1 80 ? 2.891 -0.914 -11.441 1.00 90.25 80 CYS A CA 1
ATOM 628 C C . CYS A 1 80 ? 2.739 -2.404 -11.082 1.00 90.25 80 CYS A C 1
ATOM 630 O O . CYS A 1 80 ? 3.141 -2.828 -10.000 1.00 90.25 80 CYS A O 1
ATOM 632 N N . GLY A 1 81 ? 2.179 -3.212 -11.982 1.00 89.31 81 GLY A N 1
ATOM 633 C CA . GLY A 1 81 ? 1.957 -4.642 -11.766 1.00 89.31 81 GLY A CA 1
ATOM 634 C C . GLY A 1 81 ? 0.772 -4.951 -10.843 1.00 89.31 81 GLY A C 1
ATOM 635 O O . GLY A 1 81 ? -0.186 -4.188 -10.769 1.00 89.31 81 GLY A O 1
ATOM 636 N N . SER A 1 82 ? 0.812 -6.103 -10.171 1.00 91.12 82 SER A N 1
ATOM 637 C CA . SER A 1 82 ? -0.245 -6.527 -9.241 1.00 91.12 82 SER A CA 1
ATOM 638 C C . SER A 1 82 ? 0.155 -6.217 -7.799 1.00 91.12 82 SER A C 1
ATOM 640 O O . SER A 1 82 ? 1.286 -6.494 -7.401 1.00 91.12 82 SER A O 1
ATOM 642 N N . GLY A 1 83 ? -0.770 -5.650 -7.026 1.00 92.50 83 GLY A N 1
ATOM 643 C CA . GLY A 1 83 ? -0.576 -5.303 -5.619 1.00 92.50 83 GLY A CA 1
ATOM 644 C C . GLY A 1 83 ? -1.850 -5.466 -4.801 1.00 92.50 83 GLY A C 1
ATOM 645 O O . GLY A 1 83 ? -2.825 -6.072 -5.252 1.00 92.50 83 GLY A O 1
ATOM 646 N N . VAL A 1 84 ? -1.857 -4.887 -3.602 1.00 94.06 84 VAL A N 1
ATOM 647 C CA . VAL A 1 84 ? -3.020 -4.882 -2.708 1.00 94.06 84 VAL A CA 1
ATOM 648 C C . VAL A 1 84 ? -3.418 -3.480 -2.295 1.00 94.06 84 VAL A C 1
ATOM 650 O O . VAL A 1 84 ? -2.577 -2.607 -2.107 1.00 94.06 84 VAL A O 1
ATOM 653 N N . ARG A 1 85 ? -4.714 -3.276 -2.107 1.00 94.06 85 ARG A N 1
ATOM 654 C CA . ARG A 1 85 ? -5.263 -2.132 -1.385 1.00 94.06 85 ARG A CA 1
ATOM 655 C C . ARG A 1 85 ? -6.020 -2.626 -0.168 1.00 94.06 85 ARG A C 1
ATOM 657 O O . ARG A 1 85 ? -6.613 -3.705 -0.194 1.00 94.06 85 ARG A O 1
ATOM 664 N N . VAL A 1 86 ? -5.987 -1.839 0.896 1.00 93.94 86 VAL A N 1
ATOM 665 C CA . VAL A 1 86 ? -6.598 -2.185 2.179 1.00 93.94 86 VAL A CA 1
ATOM 666 C C . VAL A 1 86 ? -7.503 -1.062 2.652 1.00 93.94 86 VAL A C 1
ATOM 668 O O . VAL A 1 86 ? -7.321 0.096 2.281 1.00 93.94 86 VAL A O 1
ATOM 671 N N . ARG A 1 87 ? -8.487 -1.398 3.477 1.00 92.81 87 ARG A N 1
ATOM 672 C CA . ARG A 1 87 ? -9.294 -0.419 4.213 1.00 92.81 87 ARG A CA 1
ATOM 673 C C . ARG A 1 87 ? -9.650 -0.959 5.583 1.00 92.81 87 ARG A C 1
ATOM 675 O O . ARG A 1 87 ? -9.739 -2.173 5.776 1.00 92.81 87 ARG A O 1
ATOM 682 N N . LYS A 1 88 ? -9.921 -0.063 6.521 1.00 90.50 88 LYS A N 1
ATOM 683 C CA . LYS A 1 88 ? -10.475 -0.398 7.830 1.00 90.50 88 LYS A CA 1
ATOM 684 C C . LYS A 1 88 ? -11.930 -0.844 7.677 1.00 90.50 88 LYS A C 1
ATOM 686 O O . LYS A 1 88 ? -12.706 -0.208 6.963 1.00 90.50 88 LYS A O 1
ATOM 691 N N . ARG A 1 89 ? -12.332 -1.919 8.357 1.00 89.31 89 ARG A N 1
ATOM 692 C CA . ARG A 1 89 ? -13.749 -2.296 8.410 1.00 89.31 89 ARG A CA 1
ATOM 693 C C . ARG A 1 89 ? -14.557 -1.280 9.209 1.00 89.31 89 ARG A C 1
ATOM 695 O O . ARG A 1 89 ? -14.080 -0.704 10.190 1.00 89.31 89 ARG A O 1
ATOM 702 N N . LYS A 1 90 ? -15.823 -1.133 8.818 1.00 84.50 90 LYS A N 1
ATOM 703 C CA . LYS A 1 90 ? -16.783 -0.311 9.554 1.00 84.50 90 LYS A CA 1
ATOM 704 C C . LYS A 1 90 ? -16.921 -0.817 10.985 1.00 84.50 90 LYS A C 1
ATOM 706 O O . LYS A 1 90 ? -16.976 -2.026 11.208 1.00 84.50 90 LYS A O 1
ATOM 711 N N . ASN A 1 91 ? -17.008 0.109 11.937 1.00 80.94 91 ASN A N 1
ATOM 712 C CA . ASN A 1 91 ? -17.122 -0.155 13.380 1.00 80.94 91 ASN A CA 1
ATOM 713 C C . ASN A 1 91 ? -15.868 -0.730 14.067 1.00 80.94 91 ASN A C 1
ATOM 715 O O . ASN A 1 91 ? -15.938 -1.115 15.235 1.00 80.94 91 ASN A O 1
ATOM 719 N N . VAL A 1 92 ? -14.707 -0.755 13.408 1.00 84.62 92 VAL A N 1
ATOM 720 C CA . VAL A 1 92 ? -13.446 -1.065 14.093 1.00 84.62 92 VAL A CA 1
ATOM 721 C C . VAL A 1 92 ? -12.916 0.206 14.757 1.00 84.62 92 VAL A C 1
ATOM 723 O O . VAL A 1 92 ? -12.431 1.118 14.089 1.00 84.62 92 VAL A O 1
ATOM 726 N N . ASN A 1 93 ? -12.937 0.253 16.089 1.00 78.38 93 ASN A N 1
ATOM 727 C CA . ASN A 1 93 ? -12.352 1.344 16.880 1.00 78.38 93 ASN A CA 1
ATOM 728 C C . ASN A 1 93 ? -11.057 0.915 17.590 1.00 78.38 93 ASN A C 1
ATOM 730 O O . ASN A 1 93 ? -10.859 1.172 18.773 1.00 78.38 93 ASN A O 1
ATOM 734 N N . LYS A 1 94 ? -10.192 0.195 16.873 1.00 83.31 94 LYS A N 1
ATOM 735 C CA . LYS A 1 94 ? -8.850 -0.166 17.345 1.00 83.31 94 LYS A CA 1
ATOM 736 C C . LYS A 1 94 ? -7.833 0.867 16.877 1.00 83.31 94 LYS A C 1
ATOM 738 O O . LYS A 1 94 ? -8.018 1.485 15.820 1.00 83.31 94 LYS A O 1
ATOM 743 N N . GLN A 1 95 ? -6.777 1.027 17.674 1.00 78.31 95 GLN A N 1
ATOM 744 C CA . GLN A 1 95 ? -5.608 1.802 17.279 1.00 78.31 95 GLN A CA 1
ATOM 745 C C . GLN A 1 95 ? -4.879 1.110 16.115 1.00 78.31 95 GLN A C 1
ATOM 747 O O . GLN A 1 95 ? -4.921 -0.123 16.038 1.00 78.31 95 GLN A O 1
ATOM 752 N N . PRO A 1 96 ? -4.229 1.875 15.223 1.00 71.75 96 PRO A N 1
ATOM 753 C CA . PRO A 1 96 ? -3.560 1.346 14.041 1.00 71.75 96 PRO A CA 1
ATOM 754 C C . PRO A 1 96 ? -2.589 0.193 14.323 1.00 71.75 96 PRO A C 1
ATOM 756 O O . PRO A 1 96 ? -2.537 -0.781 13.577 1.00 71.75 96 PRO A O 1
ATOM 759 N N . GLU A 1 97 ? -1.857 0.276 15.429 1.00 76.00 97 GLU A N 1
ATOM 760 C CA . GLU A 1 97 ? -0.875 -0.717 15.859 1.00 76.00 97 GLU A CA 1
ATOM 761 C C . GLU A 1 97 ? -1.493 -2.023 16.393 1.00 76.00 97 GLU A C 1
ATOM 763 O O . GLU A 1 97 ? -0.793 -3.023 16.518 1.00 76.00 97 GLU A O 1
ATOM 768 N N . ASN A 1 98 ? -2.801 -2.028 16.679 1.00 81.88 98 ASN A N 1
ATOM 769 C CA . ASN A 1 98 ? -3.560 -3.190 17.157 1.00 81.88 98 ASN A CA 1
ATOM 770 C C . ASN A 1 98 ? -4.525 -3.751 16.094 1.00 81.88 98 ASN A C 1
ATOM 772 O O . ASN A 1 98 ? -5.390 -4.571 16.413 1.00 81.88 98 ASN A O 1
ATOM 776 N N . LEU A 1 99 ? -4.434 -3.282 14.846 1.00 84.12 99 LEU A N 1
ATOM 777 C CA . LEU A 1 99 ? -5.241 -3.802 13.745 1.00 84.12 99 LEU A CA 1
ATOM 778 C C . LEU A 1 99 ? -4.744 -5.182 13.318 1.00 84.12 99 LEU A C 1
ATOM 780 O O . LEU A 1 99 ? -3.549 -5.407 13.131 1.00 84.12 99 LEU A O 1
ATOM 784 N N . THR A 1 100 ? -5.688 -6.095 13.123 1.00 86.06 100 THR A N 1
ATOM 785 C CA . THR A 1 100 ? -5.430 -7.441 12.605 1.00 86.06 100 THR A CA 1
ATOM 786 C C . THR A 1 100 ? -6.024 -7.607 11.205 1.00 86.06 100 THR A C 1
ATOM 788 O O . THR A 1 100 ? -6.803 -6.771 10.748 1.00 86.06 100 THR A O 1
ATOM 791 N N . LEU A 1 101 ? -5.701 -8.712 10.523 1.00 86.12 101 LEU A N 1
ATOM 792 C CA . LEU A 1 101 ? -6.286 -9.068 9.219 1.00 86.12 101 LEU A CA 1
ATOM 793 C C . LEU A 1 101 ? -7.822 -9.159 9.249 1.00 86.12 101 LEU A C 1
ATOM 795 O O . LEU A 1 101 ? -8.475 -8.980 8.227 1.00 86.12 101 LEU A O 1
ATOM 799 N N . GLU A 1 102 ? -8.413 -9.416 10.415 1.00 87.31 102 GLU A N 1
ATOM 800 C CA . GLU A 1 102 ? -9.867 -9.492 10.590 1.00 87.31 102 GLU A CA 1
ATOM 801 C C . GLU A 1 102 ? -10.527 -8.111 10.676 1.00 87.31 102 GLU A C 1
ATOM 803 O O . GLU A 1 102 ? -11.724 -7.969 10.418 1.00 87.31 102 GLU A O 1
ATOM 808 N N . ASP A 1 103 ? -9.755 -7.087 11.030 1.00 88.62 103 ASP A N 1
ATOM 809 C CA . ASP A 1 103 ? -10.222 -5.712 11.199 1.00 88.62 103 ASP A CA 1
ATOM 810 C C . ASP A 1 103 ? -10.147 -4.896 9.898 1.00 88.62 103 ASP A C 1
ATOM 812 O O . ASP A 1 103 ? -10.612 -3.752 9.837 1.00 88.62 103 ASP A O 1
ATOM 816 N N . ILE A 1 104 ? -9.560 -5.479 8.854 1.00 90.12 104 ILE A N 1
ATOM 817 C CA . ILE A 1 104 ? -9.334 -4.847 7.559 1.00 90.12 104 ILE A CA 1
ATOM 818 C C . ILE A 1 104 ? -9.990 -5.653 6.440 1.00 90.12 104 ILE A C 1
ATOM 820 O O . ILE A 1 104 ? -10.135 -6.874 6.507 1.00 90.12 104 ILE A O 1
AT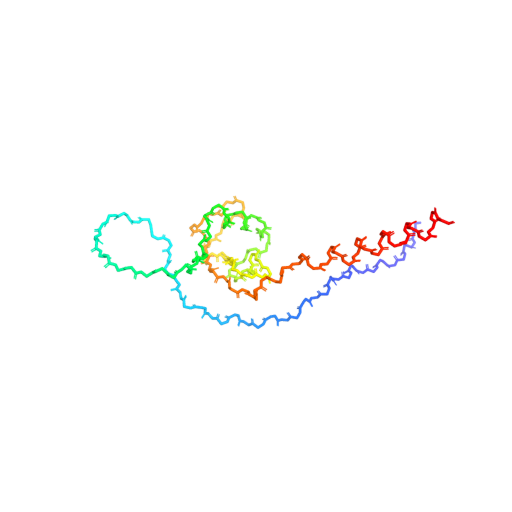OM 824 N N . ASP A 1 105 ? -10.378 -4.955 5.383 1.00 91.88 105 ASP A N 1
ATOM 825 C CA . ASP A 1 105 ? -10.649 -5.585 4.098 1.00 91.88 105 ASP A CA 1
ATOM 826 C C . ASP A 1 105 ? -9.424 -5.405 3.203 1.00 91.88 105 ASP A C 1
ATOM 828 O O . ASP A 1 105 ? -8.761 -4.368 3.245 1.00 91.88 105 ASP A O 1
ATOM 832 N N . THR A 1 106 ? -9.131 -6.417 2.390 1.00 90.38 106 THR A N 1
ATOM 833 C CA . THR A 1 106 ? -8.034 -6.404 1.419 1.00 90.38 106 THR A CA 1
ATOM 834 C C . THR A 1 106 ? -8.580 -6.747 0.045 1.00 90.38 106 THR A C 1
ATOM 836 O O . THR A 1 106 ? -9.437 -7.622 -0.078 1.00 90.38 106 THR A O 1
ATOM 839 N N . GLU A 1 107 ? -8.074 -6.076 -0.981 1.00 91.88 107 GLU A N 1
ATOM 840 C CA . GLU A 1 107 ? -8.431 -6.340 -2.369 1.00 91.88 107 GLU A CA 1
ATOM 841 C C . GLU A 1 107 ? -7.201 -6.236 -3.272 1.00 91.88 107 GLU A C 1
ATOM 843 O O . GLU A 1 107 ? -6.326 -5.396 -3.057 1.00 91.88 107 GLU A O 1
ATOM 848 N N . ILE A 1 108 ? -7.135 -7.088 -4.296 1.00 90.62 108 ILE A N 1
ATOM 849 C CA . ILE A 1 108 ? -6.063 -7.052 -5.291 1.00 90.62 108 ILE A CA 1
ATOM 850 C C . ILE A 1 108 ? -6.305 -5.880 -6.245 1.00 90.62 108 ILE A C 1
ATOM 852 O O . ILE A 1 108 ? -7.375 -5.750 -6.839 1.00 90.62 108 ILE A O 1
ATOM 856 N N . CYS A 1 109 ? -5.282 -5.052 -6.433 1.00 91.38 109 CYS A N 1
ATOM 857 C CA . CYS A 1 109 ? -5.259 -3.990 -7.431 1.00 91.38 109 CYS A CA 1
ATOM 858 C C . CYS A 1 109 ? -4.309 -4.362 -8.574 1.00 91.38 109 CYS A C 1
ATOM 860 O O . CYS A 1 109 ? -3.219 -4.887 -8.352 1.00 91.38 109 CYS A O 1
ATOM 862 N N . LYS A 1 110 ? -4.737 -4.087 -9.811 1.00 91.31 110 LYS A N 1
ATOM 863 C CA . LYS A 1 110 ? -3.936 -4.280 -11.024 1.00 91.31 110 LYS A CA 1
ATOM 864 C C . LYS A 1 110 ? -3.592 -2.913 -11.604 1.00 91.31 110 LYS A C 1
ATOM 866 O O . LYS A 1 110 ? -4.485 -2.188 -12.033 1.00 91.31 110 LYS A O 1
ATOM 871 N N . MET A 1 111 ? -2.311 -2.583 -11.589 1.00 89.19 111 MET A N 1
ATOM 872 C CA . MET A 1 111 ? -1.738 -1.390 -12.201 1.00 89.19 111 MET A CA 1
ATOM 873 C C . MET A 1 111 ? -1.164 -1.730 -13.581 1.00 89.19 111 MET A C 1
ATOM 875 O O . MET A 1 111 ? -1.070 -2.901 -13.965 1.00 89.19 111 MET A O 1
ATOM 879 N N . ASP A 1 112 ? -0.741 -0.706 -14.322 1.00 90.19 112 ASP A N 1
ATOM 880 C CA . ASP A 1 112 ? -0.019 -0.895 -15.579 1.00 90.19 112 ASP A CA 1
ATOM 881 C C . ASP A 1 112 ? 1.213 -1.778 -15.381 1.00 90.19 112 ASP A C 1
ATOM 883 O O . ASP A 1 112 ? 1.849 -1.773 -14.325 1.00 90.19 112 ASP A O 1
ATOM 887 N N . LYS A 1 113 ? 1.563 -2.559 -16.405 1.00 86.06 113 LYS A N 1
ATOM 888 C CA . LYS A 1 113 ? 2.740 -3.431 -16.348 1.00 86.06 113 LYS A CA 1
ATOM 889 C C . LYS A 1 113 ? 3.978 -2.606 -16.008 1.00 86.06 113 LYS A C 1
ATOM 891 O O . LYS A 1 113 ? 4.198 -1.540 -16.577 1.00 86.06 113 LYS A O 1
ATOM 896 N N . CYS A 1 114 ? 4.804 -3.126 -15.105 1.00 86.31 114 CYS A N 1
ATOM 897 C CA . CYS A 1 114 ? 6.054 -2.472 -14.760 1.00 86.31 114 CYS A CA 1
ATOM 898 C C . CYS A 1 114 ? 6.953 -2.388 -15.994 1.00 86.31 114 CYS A C 1
ATOM 900 O O . CYS A 1 114 ? 7.382 -3.409 -16.536 1.00 86.31 114 CYS A O 1
ATOM 902 N N . SER A 1 115 ? 7.260 -1.163 -16.421 1.00 85.19 115 SER A N 1
ATOM 903 C CA . SER A 1 115 ? 8.366 -0.925 -17.339 1.00 85.19 115 SER A CA 1
ATOM 904 C C . SER A 1 115 ? 9.636 -1.420 -16.662 1.00 85.19 115 SER A C 1
ATOM 906 O O . SER A 1 115 ? 9.943 -1.023 -15.541 1.00 85.19 115 SER A O 1
ATOM 908 N N . SER A 1 116 ? 10.373 -2.308 -17.316 1.00 75.25 116 SER A N 1
ATOM 909 C CA . SER A 1 116 ? 11.654 -2.781 -16.803 1.00 75.25 116 SER A CA 1
ATOM 910 C C . SER A 1 116 ? 12.642 -1.609 -16.867 1.00 75.25 116 SER A C 1
ATOM 912 O O . SER A 1 116 ? 13.191 -1.301 -17.924 1.00 75.25 116 SER A O 1
ATOM 914 N N . ILE A 1 117 ? 12.822 -0.888 -15.755 1.00 64.69 117 ILE A N 1
ATOM 915 C CA . ILE A 1 117 ? 13.657 0.330 -15.662 1.00 64.69 117 ILE A CA 1
ATOM 916 C C . ILE A 1 117 ? 15.161 0.027 -15.889 1.00 64.69 117 ILE A C 1
ATOM 918 O O . ILE A 1 117 ? 15.996 0.930 -15.901 1.00 64.69 117 ILE A O 1
ATOM 922 N N . PHE A 1 118 ? 15.536 -1.212 -16.227 1.00 56.56 118 PHE A N 1
ATOM 923 C CA . PHE A 1 118 ? 16.882 -1.576 -16.689 1.00 56.56 118 PHE A CA 1
ATOM 924 C C . PHE A 1 118 ? 17.351 -0.878 -17.986 1.00 56.56 118 PHE A C 1
ATOM 926 O O . PHE A 1 118 ? 18.465 -1.131 -18.425 1.00 56.56 118 PHE A O 1
ATOM 933 N N . ASN A 1 119 ? 16.578 0.037 -18.581 1.00 53.34 119 ASN A N 1
ATOM 934 C CA . ASN A 1 119 ? 17.037 0.867 -19.705 1.00 53.34 119 ASN A CA 1
ATOM 935 C C . ASN A 1 119 ? 17.633 2.234 -19.317 1.00 53.34 119 ASN A C 1
ATOM 937 O O . ASN A 1 119 ? 18.182 2.912 -20.182 1.00 53.34 119 ASN A O 1
ATOM 941 N N . ILE A 1 120 ? 17.573 2.662 -18.050 1.00 58.03 120 ILE A N 1
ATOM 942 C CA . ILE A 1 120 ? 18.099 3.990 -17.664 1.00 58.03 120 ILE A CA 1
ATOM 943 C C . ILE A 1 120 ? 19.571 3.947 -17.223 1.00 58.03 120 ILE A C 1
ATOM 945 O O . ILE A 1 120 ? 20.290 4.931 -17.390 1.00 58.03 120 ILE A O 1
ATOM 949 N N . VAL A 1 121 ? 20.080 2.801 -16.758 1.00 53.56 121 VAL A N 1
ATOM 950 C CA . VAL A 1 121 ? 21.464 2.723 -16.246 1.00 53.56 121 VAL A CA 1
ATOM 951 C C . VAL A 1 121 ? 22.510 2.564 -17.362 1.00 53.56 121 VAL A C 1
ATOM 953 O O . VAL A 1 121 ? 23.652 2.980 -17.187 1.00 53.56 121 VAL A O 1
ATOM 956 N N . SER A 1 122 ? 22.143 2.068 -18.550 1.00 56.44 122 SER A N 1
ATOM 957 C CA . SER A 1 122 ? 23.086 1.960 -19.679 1.00 56.44 122 SER A CA 1
ATOM 958 C C . SER A 1 122 ? 23.434 3.309 -20.316 1.00 56.44 122 SER A C 1
ATOM 960 O O . SER A 1 122 ? 24.548 3.480 -20.804 1.00 56.44 122 SER A O 1
ATOM 962 N N . ASN A 1 123 ? 22.514 4.280 -20.292 1.00 55.66 123 ASN A N 1
ATOM 963 C CA . ASN A 1 123 ? 22.720 5.567 -20.960 1.00 55.66 123 ASN A CA 1
ATOM 964 C C . ASN A 1 123 ? 23.563 6.524 -20.096 1.00 55.66 123 ASN A C 1
ATOM 966 O O . ASN A 1 123 ? 24.520 7.130 -20.573 1.00 55.66 123 ASN A O 1
ATOM 970 N N . SER A 1 124 ? 23.292 6.582 -18.786 1.00 69.88 124 SER A N 1
ATOM 971 C CA . SER A 1 124 ? 24.081 7.406 -17.860 1.00 69.88 124 SER A CA 1
ATOM 972 C C . SER A 1 124 ? 25.497 6.865 -17.644 1.00 69.88 124 SER A C 1
ATOM 974 O O . SER A 1 124 ? 26.437 7.654 -17.580 1.00 69.88 124 SER A O 1
ATOM 976 N N . LEU A 1 125 ? 25.683 5.540 -17.583 1.00 72.94 125 LEU A N 1
ATOM 977 C CA . LEU A 1 125 ? 27.013 4.949 -17.398 1.00 72.94 125 LEU A CA 1
ATOM 978 C C . LEU A 1 125 ? 27.899 5.124 -18.643 1.00 72.94 125 LEU A C 1
ATOM 980 O O . LEU A 1 125 ? 29.082 5.430 -18.512 1.00 72.94 125 LEU A O 1
ATOM 984 N N . GLY A 1 126 ? 27.319 5.019 -19.845 1.00 72.31 126 GLY A N 1
ATOM 985 C CA . GLY A 1 126 ? 28.022 5.297 -21.102 1.00 72.31 126 GLY A CA 1
ATOM 986 C C . GLY A 1 126 ? 28.482 6.754 -21.221 1.00 72.31 126 GLY A C 1
ATOM 987 O O . GLY A 1 126 ? 29.604 7.011 -21.656 1.00 72.31 126 GLY A O 1
ATOM 988 N N . PHE A 1 127 ? 27.662 7.706 -20.765 1.00 79.81 127 PHE A N 1
ATOM 989 C CA . PHE A 1 127 ? 28.018 9.127 -20.768 1.00 79.81 127 PHE A CA 1
ATOM 990 C C . PHE A 1 127 ? 29.155 9.440 -19.786 1.00 79.81 127 PHE A C 1
ATOM 992 O O . PHE A 1 127 ? 30.081 10.171 -20.124 1.00 79.81 127 PHE A O 1
ATOM 999 N N . VAL A 1 128 ? 29.142 8.835 -18.593 1.00 83.06 128 VAL A N 1
ATOM 1000 C CA . VAL A 1 128 ? 30.222 8.995 -17.605 1.00 83.06 128 VAL A CA 1
ATOM 1001 C C . VAL A 1 128 ? 31.550 8.447 -18.138 1.00 83.06 128 VAL A C 1
ATOM 1003 O O . VAL A 1 128 ? 32.570 9.120 -18.012 1.00 83.06 128 VAL A O 1
ATOM 1006 N N . ILE A 1 129 ? 31.549 7.281 -18.796 1.00 82.75 129 ILE A N 1
ATOM 1007 C CA . ILE A 1 129 ? 32.762 6.698 -19.401 1.00 82.75 129 ILE A CA 1
ATOM 1008 C C . ILE A 1 129 ? 33.316 7.597 -20.522 1.00 82.75 129 ILE A C 1
ATOM 1010 O O . ILE A 1 129 ? 34.525 7.819 -20.578 1.00 82.75 129 ILE A O 1
ATOM 1014 N N . LEU A 1 130 ? 32.453 8.159 -21.379 1.00 78.44 130 LEU A N 1
ATOM 1015 C CA . LEU A 1 130 ? 32.862 9.092 -22.438 1.00 78.44 130 LEU A CA 1
ATOM 1016 C C . LEU A 1 130 ? 33.537 10.345 -21.860 1.00 78.44 130 LEU A C 1
ATOM 1018 O O . LEU A 1 130 ? 34.586 10.758 -22.347 1.00 78.44 130 LEU A O 1
ATOM 1022 N N . LEU A 1 131 ? 32.958 10.933 -20.808 1.00 83.38 131 LEU A N 1
ATOM 1023 C CA . LEU A 1 131 ? 33.527 12.118 -20.165 1.00 83.38 131 LEU A CA 1
ATOM 1024 C C . LEU A 1 131 ? 34.904 11.817 -19.561 1.00 83.38 131 LEU A C 1
ATOM 1026 O O . LEU A 1 131 ? 35.836 12.588 -19.764 1.00 83.38 131 LEU A O 1
ATOM 1030 N N . VAL A 1 132 ? 35.070 10.673 -18.892 1.00 88.44 132 VAL A N 1
ATOM 1031 C CA . VAL A 1 132 ? 36.371 10.237 -18.355 1.00 88.44 132 VAL A CA 1
ATOM 1032 C C . VAL A 1 132 ? 37.416 10.129 -19.478 1.00 88.44 132 VAL A C 1
ATOM 1034 O O . VAL A 1 132 ? 38.491 10.709 -19.369 1.00 88.44 132 VAL A O 1
ATOM 1037 N N . LEU A 1 133 ? 37.105 9.476 -20.600 1.00 80.62 133 LEU A N 1
ATOM 1038 C CA . LEU A 1 133 ? 38.062 9.332 -21.709 1.00 80.62 133 LEU A CA 1
ATOM 1039 C C . LEU A 1 133 ? 38.445 10.661 -22.385 1.00 80.62 133 LEU A C 1
ATOM 1041 O O . LEU A 1 133 ? 39.537 10.759 -22.936 1.00 80.62 133 LEU A O 1
ATOM 1045 N N . VAL A 1 134 ? 37.568 11.668 -22.351 1.00 84.31 134 VAL A N 1
ATOM 1046 C CA . VAL A 1 134 ? 37.821 12.999 -22.932 1.00 84.31 134 VAL A CA 1
ATOM 1047 C C . VAL A 1 134 ? 38.620 13.903 -21.990 1.00 84.31 134 VAL A C 1
ATOM 1049 O O . VAL A 1 134 ? 39.421 14.697 -22.463 1.00 84.31 134 VAL A O 1
ATOM 1052 N N . PHE A 1 135 ? 38.413 13.808 -20.673 1.00 77.25 135 PHE A N 1
ATOM 1053 C CA . PHE A 1 135 ? 39.116 14.654 -19.698 1.00 77.25 135 PHE A CA 1
ATOM 1054 C C . PHE A 1 135 ? 40.486 14.107 -19.270 1.00 77.25 135 PHE A C 1
ATOM 1056 O O . PHE A 1 135 ? 41.309 14.876 -18.780 1.00 77.25 135 PHE A O 1
ATOM 1063 N N . PHE A 1 136 ? 40.731 12.801 -19.424 1.00 75.81 136 PHE A N 1
ATOM 1064 C CA . PHE A 1 136 ? 41.999 12.148 -19.064 1.00 75.81 136 PHE A CA 1
ATOM 1065 C C . PHE A 1 136 ? 42.924 11.869 -20.270 1.00 75.81 136 PHE A C 1
ATOM 1067 O O . PHE A 1 136 ? 43.844 11.059 -20.147 1.00 75.81 136 PHE A O 1
ATOM 1074 N N . ASN A 1 137 ? 42.702 12.530 -21.411 1.00 64.75 137 ASN A N 1
ATOM 1075 C CA . ASN A 1 137 ? 43.534 12.482 -22.624 1.00 64.75 137 ASN A CA 1
ATOM 1076 C C . ASN A 1 137 ? 43.908 13.909 -23.045 1.00 64.75 137 ASN A C 1
ATOM 1078 O O . ASN A 1 137 ? 45.046 14.112 -23.518 1.00 64.75 137 ASN A O 1
#

Foldseek 3Di:
DDDDPDDDDDDDDDDDPDDPDDDDDPDDDDDDPDDDDDDDDDDDPDPPVPDDDDQVNVLVVLLVCLVVAAQDWDDFPDQAAKGKIKHFDPPDPDRSVPDHPVRMDMDMDHHHHDDPVVVPVVVVVVVVVVVCVVVVD

Secondary structure (DSSP, 8-state):
---PPPPPPPPPPPPPP-PPPPPPPP-PPP------------------------HHHHHHHHHHTTTT--SSPPPPS-SSSEEEEEEEPTT----GGG--TTSEEEEEEEPSPPP-GGGSHHHHHHHHHHHHHHH--

pLDDT: mean 71.16, std 19.95, range [36.06, 94.81]